Protein AF-A0A9W5Q3H0-F1 (afdb_monomer_lite)

Structure (mmCIF, N/CA/C/O backbone):
data_AF-A0A9W5Q3H0-F1
#
_entry.id   AF-A0A9W5Q3H0-F1
#
loop_
_atom_site.group_PDB
_atom_site.id
_atom_site.type_symbol
_atom_site.label_atom_id
_atom_site.label_alt_id
_atom_site.label_comp_id
_atom_site.label_asym_id
_atom_site.label_entity_id
_atom_site.label_seq_id
_atom_site.pdbx_PDB_ins_code
_atom_site.Cartn_x
_atom_site.Cartn_y
_atom_site.Cartn_z
_atom_site.occupancy
_atom_site.B_iso_or_equiv
_atom_site.auth_seq_id
_atom_site.auth_comp_id
_atom_site.auth_asym_id
_atom_site.auth_atom_id
_atom_site.pdbx_PDB_model_num
ATOM 1 N N . MET A 1 1 ? -51.473 62.731 11.478 1.00 36.88 1 MET A N 1
ATOM 2 C CA . MET A 1 1 ? -50.713 63.958 11.176 1.00 36.88 1 MET A CA 1
ATOM 3 C C . MET A 1 1 ? -50.317 64.583 12.514 1.00 36.88 1 MET A C 1
ATOM 5 O O . MET A 1 1 ? -50.737 65.687 12.828 1.00 36.88 1 MET A O 1
ATOM 9 N N . ASP A 1 2 ? -49.806 63.782 13.451 1.00 36.28 2 ASP A N 1
ATOM 10 C CA . ASP A 1 2 ? -48.420 63.255 13.498 1.00 36.28 2 ASP A CA 1
ATOM 11 C C . ASP A 1 2 ? -47.526 64.325 14.126 1.00 36.28 2 ASP A C 1
ATOM 13 O O . ASP A 1 2 ? -47.595 65.481 13.734 1.00 36.28 2 ASP A O 1
ATOM 17 N N . GLU A 1 3 ? -46.638 64.077 15.073 1.00 39.34 3 GLU A N 1
ATOM 18 C CA . GLU A 1 3 ? -46.260 62.938 15.909 1.00 39.34 3 GLU A CA 1
ATOM 19 C C . GLU A 1 3 ? -45.141 63.560 16.765 1.00 39.34 3 GLU A C 1
ATOM 21 O O . GLU A 1 3 ? -44.280 64.233 16.201 1.00 39.34 3 GLU A O 1
ATOM 26 N N . LEU A 1 4 ? -45.115 63.404 18.089 1.00 37.38 4 LEU A N 1
ATOM 27 C CA . LEU A 1 4 ? -43.882 63.645 18.850 1.00 37.38 4 LEU A CA 1
ATOM 28 C C . LEU A 1 4 ? -43.747 62.571 19.924 1.00 37.38 4 LEU A C 1
ATOM 30 O O . LEU A 1 4 ? -44.291 62.656 21.023 1.00 37.38 4 LEU A O 1
ATOM 34 N N . VAL A 1 5 ? -43.009 61.538 19.532 1.00 38.41 5 VAL A N 1
ATOM 35 C CA . VAL A 1 5 ? -42.446 60.489 20.373 1.00 38.41 5 VAL A CA 1
ATOM 36 C C . VAL A 1 5 ? -41.189 61.034 21.045 1.00 38.41 5 VAL A C 1
ATOM 38 O O . VAL A 1 5 ? -40.260 61.437 20.351 1.00 38.41 5 VAL A O 1
ATOM 41 N N . ALA A 1 6 ? -41.139 60.983 22.376 1.00 42.25 6 ALA A N 1
ATOM 42 C CA . ALA A 1 6 ? -39.925 60.686 23.140 1.00 42.25 6 ALA A CA 1
ATOM 43 C C . ALA A 1 6 ? -40.260 60.571 24.632 1.00 42.25 6 A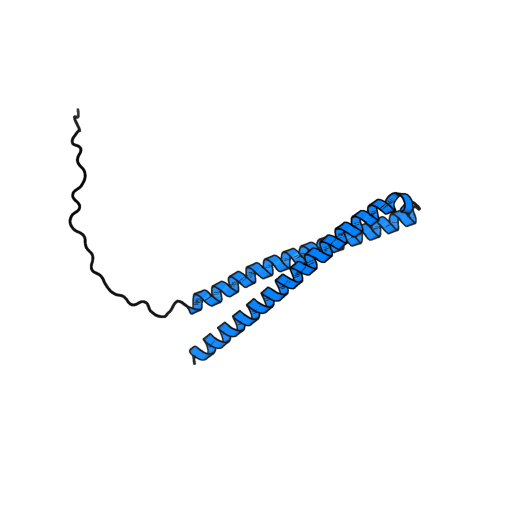LA A C 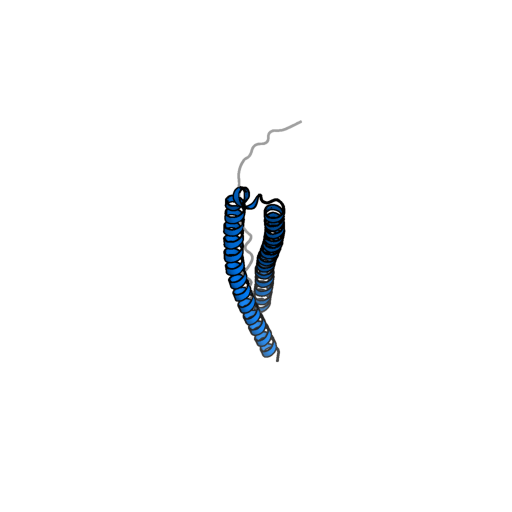1
ATOM 45 O O . ALA A 1 6 ? -40.358 61.592 25.303 1.00 42.25 6 ALA A O 1
ATOM 46 N N . ILE A 1 7 ? -40.356 59.350 25.170 1.00 40.12 7 ILE A N 1
ATOM 47 C CA . ILE A 1 7 ? -39.946 59.088 26.557 1.00 40.12 7 ILE A CA 1
ATOM 48 C C . ILE A 1 7 ? -39.201 57.754 26.587 1.00 40.12 7 ILE A C 1
ATOM 50 O O . ILE A 1 7 ? -39.671 56.722 26.114 1.00 40.12 7 ILE A O 1
ATOM 54 N N . ASN A 1 8 ? -37.987 57.857 27.098 1.00 40.44 8 ASN A N 1
ATOM 55 C CA . ASN A 1 8 ? -36.957 56.854 27.240 1.00 40.44 8 ASN A CA 1
ATOM 56 C C . ASN A 1 8 ? -36.973 56.421 28.711 1.00 40.44 8 ASN A C 1
ATOM 58 O O . ASN A 1 8 ? -36.766 57.290 29.545 1.00 40.44 8 ASN A O 1
ATOM 62 N N . GLU A 1 9 ? -37.213 55.145 29.030 1.00 38.16 9 GLU A N 1
ATOM 63 C CA . GLU A 1 9 ? -36.859 54.532 30.326 1.00 38.16 9 GLU A CA 1
ATOM 64 C C . GLU A 1 9 ? -37.057 52.996 30.270 1.00 38.16 9 GLU A C 1
ATOM 66 O O . GLU A 1 9 ? -38.159 52.486 30.081 1.00 38.16 9 GLU A O 1
ATOM 71 N N . LYS A 1 10 ? -35.958 52.241 30.402 1.00 41.66 10 LYS A N 1
ATOM 72 C CA . LYS A 1 10 ? -35.923 50.801 30.754 1.00 41.66 10 LYS A CA 1
ATOM 73 C C . LYS A 1 10 ? -35.794 50.680 32.292 1.00 41.66 10 LYS A C 1
ATOM 75 O O . LYS A 1 10 ? -35.365 51.646 32.911 1.00 41.66 10 LYS A O 1
ATOM 80 N N . PRO A 1 11 ? -35.794 49.469 32.879 1.00 44.69 11 PRO A N 1
ATOM 81 C CA . PRO A 1 11 ? -36.800 48.406 32.891 1.00 44.69 11 PRO A CA 1
ATOM 82 C C . PRO A 1 11 ? -37.238 48.112 34.350 1.00 44.69 11 PRO A C 1
ATOM 84 O O . PRO A 1 11 ? -36.445 48.282 35.273 1.00 44.69 11 PRO A O 1
ATOM 87 N N . ASN A 1 12 ? -38.450 47.601 34.591 1.00 33.84 12 ASN A N 1
ATOM 88 C CA . ASN A 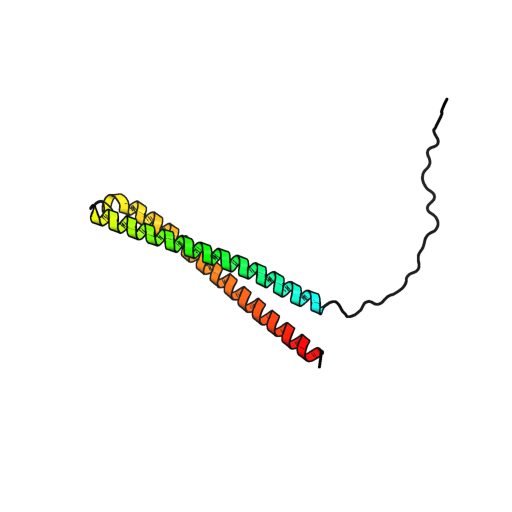1 12 ? -38.802 47.075 35.917 1.00 33.84 12 ASN A CA 1
ATOM 89 C C . ASN A 1 12 ? -38.835 45.544 35.875 1.00 33.84 12 ASN A C 1
ATOM 91 O O . ASN A 1 12 ? -39.721 44.936 35.278 1.00 33.84 12 ASN A O 1
ATOM 95 N N . LEU A 1 13 ? -37.786 44.953 36.449 1.00 48.09 13 LEU A N 1
ATOM 96 C CA . LEU A 1 13 ? -37.568 43.523 36.630 1.00 48.09 13 LEU A CA 1
ATOM 97 C C . LEU A 1 13 ? -38.168 43.143 37.990 1.00 48.09 13 LEU A C 1
ATOM 99 O O . LEU A 1 13 ? -37.518 43.286 39.023 1.00 48.09 13 LEU A O 1
ATOM 103 N N . ALA A 1 14 ? -39.414 42.688 38.006 1.00 39.50 14 ALA A N 1
ATOM 104 C CA . ALA A 1 14 ? -39.997 42.041 39.171 1.00 39.50 14 ALA A CA 1
ATOM 105 C C . ALA A 1 14 ? -41.021 41.010 38.703 1.00 39.50 14 ALA A C 1
ATOM 107 O O . ALA A 1 14 ? -41.818 41.283 37.813 1.00 39.50 14 ALA A O 1
ATOM 108 N N . ASP A 1 15 ? -40.952 39.843 39.332 1.00 43.62 15 ASP A N 1
ATOM 109 C CA . ASP A 1 15 ? -41.758 38.648 39.110 1.00 43.62 15 ASP A CA 1
ATOM 110 C C . ASP A 1 15 ? -41.520 37.891 37.806 1.00 43.62 15 ASP A C 1
ATOM 112 O O . ASP A 1 15 ? -42.077 38.186 36.758 1.00 43.62 15 ASP A O 1
ATOM 116 N N . LEU A 1 16 ? -40.719 36.829 37.930 1.00 36.50 16 LEU A N 1
ATOM 117 C CA . LEU A 1 16 ? -41.129 35.459 37.607 1.00 36.50 16 LEU A CA 1
ATOM 118 C C . LEU A 1 16 ? -40.047 34.510 38.144 1.00 36.50 16 LEU A C 1
ATOM 120 O O . LEU A 1 16 ? -39.053 34.220 37.484 1.00 36.50 16 LEU A O 1
ATOM 124 N N . THR A 1 17 ? -40.229 34.023 39.372 1.00 46.84 17 THR A N 1
ATOM 125 C CA . THR A 1 17 ? -39.547 32.801 39.818 1.00 46.84 17 THR A CA 1
ATOM 126 C C . THR A 1 17 ? -40.387 31.594 39.406 1.00 46.84 17 THR A C 1
ATOM 128 O O . THR A 1 17 ? -41.574 31.542 39.726 1.00 46.84 17 THR A O 1
ATOM 131 N N . PRO A 1 18 ? -39.788 30.569 38.781 1.00 37.22 18 PRO A N 1
ATOM 132 C CA . PRO A 1 18 ? -40.337 29.226 38.839 1.00 37.22 18 PRO A CA 1
ATOM 133 C C . PRO A 1 18 ? -39.411 28.331 39.664 1.00 37.22 18 PRO A C 1
ATOM 135 O O . PRO A 1 18 ? -38.314 27.959 39.260 1.00 37.22 18 PRO A O 1
ATOM 138 N N . LYS A 1 19 ? -39.894 28.036 40.872 1.00 35.97 19 LYS A N 1
ATOM 139 C CA . LYS A 1 19 ? -39.882 26.733 41.553 1.00 35.97 19 LYS A CA 1
ATOM 140 C C . LYS A 1 19 ? -38.839 25.711 41.058 1.00 35.97 19 LYS A C 1
ATOM 142 O O . LYS A 1 19 ? -38.989 25.098 40.004 1.00 35.97 19 LYS A O 1
ATOM 147 N N . LYS A 1 20 ? -37.855 25.438 41.923 1.00 43.50 20 LYS A N 1
ATOM 148 C CA . LYS A 1 20 ? -37.062 24.202 41.922 1.00 43.50 20 LYS A CA 1
ATOM 149 C C . LYS A 1 20 ? -38.003 22.995 41.962 1.00 43.50 20 LYS A C 1
ATOM 151 O O . LYS A 1 20 ? -38.551 22.697 43.020 1.00 43.50 20 LYS A O 1
ATOM 156 N N . ASN A 1 21 ? -38.119 22.281 40.850 1.00 35.62 21 ASN A N 1
ATOM 157 C CA . ASN A 1 21 ? -38.520 20.883 40.870 1.00 35.62 21 ASN A CA 1
ATOM 158 C C . ASN A 1 21 ? -37.268 20.050 40.617 1.00 35.62 21 ASN A C 1
ATOM 160 O O . ASN A 1 21 ? -36.741 19.985 39.512 1.00 35.62 21 ASN A O 1
ATOM 164 N N . SER A 1 22 ? -36.786 19.477 41.715 1.00 48.06 22 SER A N 1
ATOM 165 C CA . SER A 1 22 ? -35.880 18.340 41.745 1.00 48.06 22 SER A CA 1
ATOM 166 C C . SER A 1 22 ? -36.515 17.199 40.955 1.00 48.06 22 SER A C 1
ATOM 168 O O . SER A 1 22 ? -37.480 16.598 41.421 1.00 48.06 22 SER A O 1
ATOM 170 N N . LEU A 1 23 ? -35.993 16.921 39.767 1.00 41.38 23 LEU A N 1
ATOM 171 C CA . LEU A 1 23 ? -36.185 15.648 39.087 1.00 41.38 23 LEU A CA 1
ATOM 172 C C . LEU A 1 23 ? -34.797 15.040 38.942 1.00 41.38 23 LEU A C 1
ATOM 174 O O . LEU A 1 23 ? -33.992 15.447 38.108 1.00 41.38 23 LEU A O 1
ATOM 178 N N . ASP A 1 24 ? -34.531 14.143 39.883 1.00 43.16 24 ASP A N 1
ATOM 179 C CA . ASP A 1 24 ? -33.418 13.213 39.906 1.00 43.16 24 ASP A CA 1
ATOM 180 C C . ASP A 1 24 ? -33.499 12.363 38.630 1.00 43.16 24 ASP A C 1
ATOM 182 O O . ASP A 1 24 ? -34.296 11.434 38.535 1.00 43.16 24 ASP A O 1
ATOM 186 N N . PHE A 1 25 ? -32.746 12.752 37.601 1.00 41.50 25 PHE A N 1
ATOM 187 C CA . PHE A 1 25 ? -32.472 11.903 36.448 1.00 41.50 25 PHE A CA 1
ATOM 188 C C . PHE A 1 25 ? -31.166 11.173 36.734 1.00 41.50 25 PHE A C 1
ATOM 190 O O . PHE A 1 25 ? -30.095 11.579 36.282 1.00 41.50 25 PHE A O 1
ATOM 197 N N . LYS A 1 26 ? -31.261 10.106 37.524 1.00 47.50 26 LYS A N 1
ATOM 198 C CA . LYS A 1 26 ? -30.246 9.059 37.541 1.00 47.50 26 LYS A CA 1
ATOM 199 C C . LYS A 1 26 ? -30.744 7.850 36.757 1.00 47.50 26 LYS A C 1
ATOM 201 O O . LYS A 1 26 ? -31.865 7.395 36.958 1.00 47.50 26 LYS A O 1
ATOM 206 N N . ASP A 1 27 ? -29.841 7.375 35.901 1.00 43.84 27 ASP A N 1
ATOM 207 C CA . ASP A 1 27 ? -29.729 6.016 35.358 1.00 43.84 27 ASP A CA 1
ATOM 208 C C . ASP A 1 27 ? -30.586 5.575 34.172 1.00 43.84 27 ASP A C 1
ATOM 210 O O . ASP A 1 27 ? -31.260 4.556 34.261 1.00 43.84 27 ASP A O 1
ATOM 214 N N . VAL A 1 28 ? -30.440 6.225 33.002 1.00 42.22 28 VAL A N 1
ATOM 215 C CA . VAL A 1 28 ? -30.640 5.492 31.720 1.00 42.22 28 VAL A CA 1
ATOM 216 C C . VAL A 1 28 ? -29.662 5.855 30.575 1.00 42.22 28 VAL A C 1
ATOM 218 O O . VAL A 1 28 ? -29.674 5.181 29.557 1.00 42.22 28 VAL A O 1
ATOM 221 N N . SER A 1 29 ? -28.770 6.856 30.665 1.00 45.09 29 SER A N 1
ATOM 222 C CA . SER A 1 29 ? -28.052 7.333 29.453 1.00 45.09 29 SER A CA 1
ATOM 223 C C . SER A 1 29 ? -26.558 6.987 29.330 1.00 45.09 29 SER A C 1
ATOM 225 O O . SER A 1 29 ? -25.911 7.517 28.429 1.00 45.09 29 SER A O 1
ATOM 227 N N . TYR A 1 30 ? -25.976 6.176 30.219 1.00 46.41 30 TYR A N 1
ATOM 228 C CA . TYR A 1 30 ? -24.518 5.945 30.224 1.00 46.41 30 TYR A CA 1
ATOM 229 C C . TYR A 1 30 ? -24.054 4.805 29.293 1.00 46.41 30 TYR A C 1
ATOM 231 O O . TYR A 1 30 ? -22.939 4.851 28.780 1.00 46.41 30 TYR A O 1
ATOM 239 N N . GLU A 1 31 ? -24.918 3.832 29.003 1.00 51.31 31 GLU A N 1
ATOM 240 C CA . GLU A 1 31 ? -24.616 2.696 28.110 1.00 51.31 31 GLU A CA 1
ATOM 241 C C . GLU A 1 31 ? -24.642 3.101 26.622 1.00 51.31 31 GLU A C 1
ATOM 243 O O . GLU A 1 31 ? -23.761 2.741 25.839 1.00 51.31 31 GLU A O 1
ATOM 248 N N . GLU A 1 32 ? -25.612 3.933 26.228 1.00 52.94 32 GLU A N 1
ATOM 249 C CA . GLU A 1 32 ? -25.779 4.380 24.836 1.00 52.94 32 GLU A CA 1
ATOM 250 C C . GLU A 1 32 ? -24.611 5.269 24.366 1.00 52.94 32 GLU A C 1
ATOM 252 O O . GLU A 1 32 ? -24.258 5.275 23.184 1.00 52.94 32 GLU A O 1
ATOM 257 N N . SER A 1 33 ? -23.964 5.993 25.292 1.00 61.44 33 SER A N 1
ATOM 258 C CA . SER A 1 33 ? -22.799 6.826 24.983 1.00 61.44 33 SER A CA 1
ATOM 259 C C . SER A 1 33 ? -21.543 6.013 24.684 1.00 61.44 33 SER A C 1
ATOM 261 O O . SER A 1 33 ? -20.807 6.377 23.772 1.00 61.44 33 SER A O 1
ATOM 263 N N . ASN A 1 34 ? -21.304 4.905 25.391 1.00 76.44 34 ASN A N 1
ATOM 264 C CA . ASN A 1 34 ? -20.068 4.134 25.224 1.00 76.44 34 ASN A CA 1
ATOM 265 C C . ASN A 1 34 ? -20.067 3.364 23.903 1.00 76.44 34 ASN A C 1
ATOM 267 O O . ASN A 1 34 ? -19.103 3.441 23.143 1.00 76.44 34 ASN A O 1
ATOM 271 N N . LEU A 1 35 ? -21.178 2.696 23.576 1.00 81.50 35 LEU A N 1
ATOM 272 C CA . LEU A 1 35 ? -21.308 1.951 22.323 1.00 81.50 35 LEU A CA 1
ATOM 273 C C . LEU A 1 35 ? -21.209 2.869 21.096 1.00 81.50 35 LEU A C 1
ATOM 275 O O . LEU A 1 35 ? -20.553 2.538 20.102 1.00 81.50 35 LEU A O 1
ATOM 279 N N . LYS A 1 36 ? -21.836 4.047 21.174 1.00 85.44 36 LYS A N 1
ATOM 280 C CA . LYS A 1 36 ? -21.765 5.059 20.119 1.00 85.44 36 LYS A CA 1
ATOM 281 C C . LYS A 1 36 ? -20.340 5.577 19.928 1.00 85.44 36 LYS A C 1
ATOM 283 O O . LYS A 1 36 ? -19.916 5.713 18.782 1.00 85.44 36 LYS A O 1
ATOM 288 N N . ASN A 1 37 ? -19.609 5.820 21.017 1.00 87.31 37 ASN A N 1
ATOM 289 C CA . ASN A 1 37 ? -18.217 6.264 20.957 1.00 87.31 37 ASN A CA 1
ATOM 290 C C . ASN A 1 37 ? -17.333 5.208 20.284 1.00 87.31 37 ASN A C 1
ATOM 292 O O . ASN A 1 37 ? -16.694 5.526 19.284 1.00 87.31 37 ASN A O 1
ATOM 296 N N . PHE A 1 38 ? -17.402 3.943 20.721 1.00 88.44 38 PHE A N 1
ATOM 297 C CA . PHE A 1 38 ? -16.654 2.850 20.088 1.00 88.44 38 PHE A CA 1
ATOM 298 C C . PHE A 1 38 ? -16.973 2.704 18.600 1.00 88.44 38 PHE A C 1
ATOM 300 O O . PHE A 1 38 ? -16.070 2.516 17.793 1.00 88.44 38 PHE A O 1
ATOM 307 N N . THR A 1 39 ? -18.246 2.824 18.217 1.00 86.94 39 THR A N 1
ATOM 308 C CA . THR A 1 39 ? -18.644 2.725 16.805 1.00 86.94 39 THR A CA 1
ATOM 309 C C . THR A 1 39 ? -18.068 3.880 15.983 1.00 86.94 39 THR A C 1
ATOM 311 O O . THR A 1 39 ? -17.593 3.660 14.873 1.00 86.94 39 THR A O 1
ATOM 314 N N . SER A 1 40 ? -18.077 5.106 16.522 1.00 89.50 40 SER A N 1
ATOM 315 C CA . SER A 1 40 ? -17.490 6.266 15.840 1.00 89.50 40 SER A CA 1
ATOM 316 C C . SER A 1 40 ? -15.963 6.214 15.758 1.00 89.50 40 SER A C 1
ATOM 318 O O . SER A 1 40 ? -15.398 6.596 14.737 1.00 89.50 40 SER A O 1
ATOM 320 N N . GLU A 1 41 ? -15.296 5.716 16.802 1.00 91.06 41 GLU A N 1
ATOM 321 C CA . GLU A 1 41 ? -13.844 5.523 16.818 1.00 91.06 41 GLU A CA 1
ATOM 322 C C . GLU A 1 41 ? -13.433 4.425 15.832 1.00 91.06 41 GLU A C 1
ATOM 324 O O . GLU A 1 41 ? -12.507 4.620 15.049 1.00 91.06 41 GLU A O 1
ATOM 329 N N . LEU A 1 42 ? -14.176 3.313 15.795 1.00 91.38 42 LEU A N 1
ATOM 330 C CA . LEU A 1 42 ? -13.952 2.222 14.849 1.00 91.38 42 LEU A CA 1
ATOM 331 C C . LEU A 1 42 ? -14.091 2.684 13.394 1.00 91.38 42 LEU A C 1
ATOM 333 O O . LEU A 1 42 ? -13.249 2.340 12.570 1.00 91.38 42 LEU A O 1
ATOM 337 N N . ASP A 1 43 ? -15.133 3.458 13.075 1.00 92.12 43 ASP A N 1
ATOM 338 C CA . ASP A 1 43 ? -15.341 4.005 11.727 1.00 92.12 43 ASP A CA 1
ATOM 339 C C . ASP A 1 43 ? -14.191 4.941 11.318 1.00 92.12 43 ASP A C 1
ATOM 341 O O . ASP A 1 43 ? -13.664 4.845 10.208 1.00 92.12 43 ASP A O 1
ATOM 345 N N . GLY A 1 44 ? -13.735 5.790 12.246 1.00 91.44 44 GLY A N 1
ATOM 346 C CA . GLY A 1 44 ? -12.595 6.679 12.033 1.00 91.44 44 GLY A CA 1
ATOM 347 C C . GLY A 1 44 ? -11.290 5.929 11.753 1.00 91.44 44 GLY A C 1
ATOM 348 O O . GLY A 1 44 ? -10.625 6.203 10.750 1.00 91.44 44 GLY A O 1
ATOM 349 N N . GLU A 1 45 ? -10.931 4.962 12.601 1.00 91.81 45 GLU A N 1
ATOM 350 C CA . GLU A 1 45 ? -9.697 4.185 12.432 1.00 91.81 45 GLU A CA 1
ATOM 351 C C . GLU A 1 45 ? -9.759 3.279 11.193 1.00 91.81 45 GLU A C 1
ATOM 353 O O . GLU A 1 45 ? -8.771 3.172 10.467 1.00 91.81 45 GLU A O 1
ATOM 358 N N . LEU A 1 46 ? -10.920 2.694 10.870 1.00 92.56 46 LEU A N 1
ATOM 359 C CA . LEU A 1 46 ? -11.098 1.912 9.641 1.00 92.56 46 LEU A CA 1
ATOM 360 C C . LEU A 1 46 ? -10.971 2.787 8.385 1.00 92.56 46 LEU A C 1
ATOM 362 O O . LEU A 1 46 ? -10.404 2.351 7.381 1.00 92.56 46 LEU A O 1
ATOM 366 N N . GLY A 1 47 ? -11.455 4.030 8.443 1.00 92.12 47 GLY A N 1
ATOM 367 C CA . GLY A 1 47 ? -11.248 5.024 7.394 1.00 92.12 47 GLY A CA 1
ATOM 368 C C . GLY A 1 47 ? -9.765 5.333 7.177 1.00 92.12 47 GLY A C 1
ATOM 369 O O . GLY A 1 47 ? -9.300 5.329 6.036 1.00 92.12 47 GLY A O 1
ATOM 370 N N . SER A 1 48 ? -9.010 5.538 8.262 1.00 92.06 48 SER A N 1
ATOM 371 C CA . SER A 1 48 ? -7.557 5.760 8.204 1.00 92.06 48 SER A CA 1
ATOM 372 C C . SER A 1 48 ? -6.824 4.544 7.625 1.00 92.06 48 SER A C 1
ATOM 374 O O . SER A 1 48 ? -6.065 4.680 6.662 1.00 92.06 48 SER A O 1
ATOM 376 N N . LEU A 1 49 ? -7.171 3.341 8.099 1.00 93.56 49 LEU A N 1
ATOM 377 C CA . LEU A 1 49 ? -6.657 2.068 7.588 1.00 93.56 49 LEU A CA 1
ATOM 378 C C . LEU A 1 49 ? -6.897 1.933 6.077 1.00 93.56 49 LEU A C 1
ATOM 380 O O . LEU A 1 49 ? -5.998 1.553 5.324 1.00 93.56 49 LEU A O 1
ATOM 384 N N . GLY A 1 50 ? -8.097 2.291 5.613 1.00 93.44 50 GLY A N 1
ATOM 385 C CA . GLY A 1 50 ? -8.449 2.295 4.195 1.00 93.44 50 GLY A CA 1
ATOM 386 C C . GLY A 1 50 ? -7.567 3.229 3.360 1.00 93.44 50 GLY A C 1
ATOM 387 O O . GLY A 1 50 ? -7.139 2.851 2.267 1.00 93.44 50 GLY A O 1
ATOM 388 N N . VAL A 1 51 ? -7.236 4.417 3.876 1.00 95.81 51 VAL A N 1
ATOM 389 C CA . VAL A 1 51 ? -6.327 5.371 3.213 1.00 95.81 51 VAL A CA 1
ATOM 390 C C . VAL A 1 51 ? -4.901 4.822 3.138 1.00 95.81 51 VAL A C 1
ATOM 392 O O . VAL A 1 51 ? -4.257 4.923 2.088 1.00 95.81 51 VAL A O 1
ATOM 395 N N . SER A 1 52 ? -4.411 4.210 4.217 1.00 96.00 52 SER A N 1
ATOM 396 C CA . SER A 1 52 ? -3.096 3.564 4.251 1.00 96.00 52 SER A CA 1
ATOM 397 C C . SER A 1 52 ? -3.002 2.424 3.231 1.00 96.00 52 SER A C 1
ATOM 399 O O . SER A 1 52 ? -2.039 2.362 2.463 1.00 96.00 52 SER A O 1
ATOM 401 N N . VAL A 1 53 ? -4.027 1.569 3.146 1.00 96.69 53 VAL A N 1
ATOM 402 C CA . VAL A 1 53 ? -4.101 0.492 2.142 1.00 96.69 53 VAL A CA 1
ATOM 403 C C . VAL A 1 53 ? -4.121 1.057 0.722 1.00 96.69 53 VAL A C 1
ATOM 405 O O . VAL A 1 53 ? -3.314 0.629 -0.100 1.00 96.69 53 VAL A O 1
ATOM 408 N N . ALA A 1 54 ? -4.972 2.048 0.438 1.00 97.31 54 ALA A N 1
ATOM 409 C CA . ALA A 1 54 ? -5.038 2.676 -0.883 1.00 97.31 54 ALA A CA 1
ATOM 410 C C . ALA A 1 54 ? -3.683 3.272 -1.302 1.00 97.31 54 ALA A C 1
ATOM 412 O O . ALA A 1 54 ? -3.224 3.067 -2.423 1.00 97.31 54 ALA A O 1
ATOM 413 N N . THR A 1 55 ? -2.992 3.927 -0.366 1.00 97.00 55 THR A N 1
ATOM 414 C CA . THR A 1 55 ? -1.653 4.480 -0.604 1.00 97.00 55 THR A CA 1
ATOM 415 C C . THR A 1 55 ? -0.636 3.382 -0.934 1.00 97.00 55 THR A C 1
ATOM 417 O O . THR A 1 55 ? 0.200 3.565 -1.819 1.00 97.00 55 THR A O 1
ATOM 420 N N . LEU A 1 56 ? -0.684 2.230 -0.255 1.00 97.56 56 LEU A N 1
ATOM 421 C CA . LEU A 1 56 ? 0.198 1.098 -0.568 1.00 97.56 56 LEU A CA 1
ATOM 422 C C . LEU A 1 56 ? -0.100 0.499 -1.945 1.00 97.56 56 LEU A C 1
ATOM 424 O O . LEU A 1 56 ? 0.843 0.185 -2.672 1.00 97.56 56 LEU A O 1
ATOM 428 N N . THR A 1 57 ? -1.373 0.402 -2.330 1.00 97.94 57 THR A N 1
ATOM 429 C CA . THR A 1 57 ? -1.774 -0.021 -3.679 1.00 97.94 57 THR A CA 1
ATOM 430 C C . THR A 1 57 ? -1.244 0.939 -4.749 1.00 97.94 57 THR A C 1
ATOM 432 O O . THR A 1 57 ? -0.695 0.498 -5.757 1.00 97.94 57 THR A O 1
ATOM 435 N N . ASP A 1 58 ? -1.310 2.252 -4.521 1.00 97.81 58 ASP A N 1
ATOM 436 C CA . ASP A 1 58 ? -0.737 3.234 -5.449 1.00 97.81 58 ASP A CA 1
ATOM 437 C C . ASP A 1 58 ? 0.789 3.081 -5.576 1.00 97.81 58 ASP A C 1
ATOM 439 O O . ASP A 1 58 ? 1.351 3.163 -6.673 1.00 97.81 58 ASP A O 1
ATOM 443 N N . VAL A 1 59 ? 1.487 2.823 -4.463 1.00 97.62 59 VAL A N 1
ATOM 444 C CA . VAL A 1 59 ? 2.936 2.563 -4.468 1.00 97.62 59 VAL A CA 1
ATOM 445 C C . VAL A 1 59 ? 3.282 1.293 -5.244 1.00 97.62 59 VAL A C 1
ATOM 447 O O . VAL A 1 59 ? 4.282 1.287 -5.965 1.00 97.62 59 VAL A O 1
ATOM 450 N N . GLU A 1 60 ? 2.472 0.241 -5.132 1.00 97.94 60 GLU A N 1
ATOM 451 C CA . GLU A 1 60 ? 2.636 -0.996 -5.901 1.00 97.94 60 GLU A CA 1
ATOM 452 C C . GLU A 1 60 ? 2.566 -0.725 -7.409 1.00 97.94 60 GLU A C 1
ATOM 454 O O . GLU A 1 60 ? 3.469 -1.121 -8.148 1.00 97.94 60 GLU A O 1
ATOM 459 N N . VAL A 1 61 ? 1.567 0.039 -7.862 1.00 98.19 61 VAL A N 1
ATOM 460 C CA . VAL A 1 61 ? 1.433 0.437 -9.273 1.00 98.19 61 VAL A CA 1
ATOM 461 C C . VAL A 1 61 ? 2.646 1.249 -9.741 1.00 98.19 61 VAL A C 1
ATOM 463 O O . VAL A 1 61 ? 3.184 1.017 -10.825 1.00 98.19 61 VAL A O 1
ATOM 466 N N . LEU A 1 62 ? 3.129 2.188 -8.922 1.00 98.00 62 LEU A N 1
ATOM 467 C CA . LEU A 1 62 ? 4.323 2.977 -9.241 1.00 98.00 62 LEU A CA 1
ATOM 468 C C . LEU A 1 62 ? 5.595 2.123 -9.331 1.00 98.00 62 LEU A C 1
ATOM 470 O O . LEU A 1 62 ? 6.463 2.401 -10.163 1.00 98.00 62 LEU A O 1
ATOM 474 N N . LEU A 1 63 ? 5.720 1.099 -8.485 1.00 98.25 63 LEU A N 1
ATOM 475 C CA . LEU A 1 63 ? 6.821 0.141 -8.542 1.00 98.25 63 LEU A CA 1
ATOM 476 C C . LEU A 1 63 ? 6.736 -0.734 -9.794 1.00 98.25 63 LEU A C 1
ATOM 478 O O . LEU A 1 63 ? 7.762 -0.919 -10.443 1.00 98.25 63 LEU A O 1
ATOM 482 N N . ALA A 1 64 ? 5.544 -1.202 -10.170 1.00 98.19 64 ALA A N 1
ATOM 483 C CA . ALA A 1 64 ? 5.335 -1.980 -11.390 1.00 98.19 64 ALA A CA 1
ATOM 484 C C . ALA A 1 64 ? 5.769 -1.196 -12.640 1.00 98.19 64 ALA A C 1
ATOM 486 O O . ALA A 1 64 ? 6.618 -1.664 -13.396 1.00 98.19 64 ALA A O 1
ATOM 487 N N . HIS A 1 65 ? 5.303 0.048 -12.792 1.00 98.19 65 HIS A N 1
ATOM 488 C CA . HIS A 1 65 ? 5.737 0.913 -13.896 1.00 98.19 65 HIS A CA 1
ATOM 489 C C . HIS A 1 65 ? 7.247 1.173 -13.886 1.00 98.19 65 HIS A C 1
ATOM 491 O O . HIS A 1 65 ? 7.881 1.270 -14.931 1.00 98.19 65 HIS A O 1
ATOM 497 N N . LEU A 1 66 ? 7.852 1.299 -12.703 1.00 97.94 66 LEU A N 1
ATOM 498 C CA . LEU A 1 66 ? 9.291 1.495 -12.596 1.00 97.94 66 LEU A CA 1
ATOM 499 C C . LEU A 1 66 ? 10.082 0.251 -13.035 1.00 97.94 66 LEU A C 1
ATOM 501 O O . LEU A 1 66 ? 11.164 0.398 -13.602 1.00 97.94 66 LEU A O 1
ATOM 505 N N . VAL A 1 67 ? 9.567 -0.953 -12.786 1.00 98.06 67 VAL A N 1
ATOM 506 C CA . VAL A 1 67 ? 10.155 -2.196 -13.304 1.00 98.06 67 VAL A CA 1
ATOM 507 C C . VAL A 1 67 ? 10.071 -2.222 -14.831 1.00 98.06 67 VAL A C 1
ATOM 509 O O . VAL A 1 67 ? 11.093 -2.416 -15.480 1.00 98.06 67 VAL A O 1
ATOM 512 N N . GLU A 1 68 ? 8.910 -1.908 -15.409 1.00 98.25 68 GLU A N 1
ATOM 513 C CA . GLU A 1 68 ? 8.738 -1.830 -16.870 1.00 98.25 68 GLU A CA 1
ATOM 514 C C . GLU A 1 68 ? 9.660 -0.782 -17.522 1.00 98.25 68 GLU A C 1
ATOM 516 O O . GLU A 1 68 ? 10.270 -1.038 -18.567 1.00 98.25 68 GLU A O 1
ATOM 521 N N . ASP A 1 69 ? 9.808 0.390 -16.892 1.00 97.31 69 ASP A N 1
ATOM 522 C CA . ASP A 1 69 ? 10.743 1.441 -17.312 1.00 97.31 69 ASP A CA 1
ATOM 523 C C . ASP A 1 69 ? 12.195 0.921 -17.317 1.00 97.31 69 ASP A C 1
ATOM 525 O O . ASP A 1 69 ? 12.962 1.203 -18.245 1.00 97.31 69 ASP A O 1
ATOM 529 N N . MET A 1 70 ? 12.586 0.182 -16.271 1.00 97.44 70 MET A N 1
ATOM 530 C CA . MET A 1 70 ? 13.924 -0.398 -16.138 1.00 97.44 70 MET A CA 1
ATOM 531 C C . MET A 1 70 ? 14.182 -1.464 -17.205 1.00 97.44 70 MET A C 1
ATOM 533 O O . MET A 1 70 ? 15.209 -1.396 -17.883 1.00 97.44 70 MET A O 1
ATOM 537 N N . ASP A 1 71 ? 13.244 -2.386 -17.410 1.00 98.06 71 ASP A N 1
ATOM 538 C CA . ASP A 1 71 ? 13.345 -3.437 -18.427 1.00 98.06 71 ASP A CA 1
ATOM 539 C C . ASP A 1 71 ? 13.430 -2.841 -19.836 1.00 98.06 71 ASP A C 1
ATOM 541 O O . ASP A 1 71 ? 14.243 -3.262 -20.662 1.00 98.06 71 ASP A O 1
ATOM 545 N N . THR A 1 72 ? 12.649 -1.791 -20.097 1.00 97.81 72 THR A N 1
ATOM 546 C CA . THR A 1 72 ? 12.694 -1.057 -21.366 1.00 97.81 72 THR A CA 1
ATOM 547 C C . THR A 1 72 ? 14.052 -0.396 -21.591 1.00 97.81 72 THR A C 1
ATOM 549 O O . THR A 1 72 ? 14.558 -0.407 -22.715 1.00 97.81 72 THR A O 1
ATOM 552 N N . ALA A 1 73 ? 14.649 0.195 -20.552 1.00 97.56 73 ALA A N 1
ATOM 553 C CA . ALA A 1 73 ? 15.969 0.810 -20.657 1.00 97.56 73 ALA A CA 1
ATOM 554 C C . ALA A 1 73 ? 17.052 -0.235 -20.946 1.00 97.56 73 ALA A C 1
ATOM 556 O O . ALA A 1 73 ? 17.867 -0.015 -21.838 1.00 97.56 73 ALA A O 1
ATOM 557 N N . VAL A 1 74 ? 17.004 -1.389 -20.273 1.00 97.19 74 VAL A N 1
ATOM 558 C CA . VAL A 1 74 ? 17.922 -2.513 -20.522 1.00 97.19 74 VAL A CA 1
ATOM 559 C C . VAL A 1 74 ? 17.768 -3.046 -21.946 1.00 97.19 74 VAL A C 1
ATOM 561 O O . VAL A 1 74 ? 18.758 -3.244 -22.644 1.00 97.19 74 VAL A O 1
ATOM 564 N N . TYR A 1 75 ? 16.533 -3.230 -22.421 1.00 97.50 75 TYR A N 1
ATOM 565 C CA . TYR A 1 75 ? 16.270 -3.679 -23.791 1.00 97.50 75 TYR A CA 1
ATOM 566 C C . TYR A 1 75 ? 16.859 -2.729 -24.848 1.00 97.50 75 TYR A C 1
ATOM 568 O O . TYR A 1 75 ? 17.317 -3.173 -25.901 1.00 97.50 75 TYR A O 1
ATOM 576 N N . LYS A 1 76 ? 16.860 -1.422 -24.569 1.00 97.25 76 LYS A N 1
ATOM 577 C CA . LYS A 1 76 ? 17.417 -0.391 -25.456 1.00 97.25 76 LYS A CA 1
ATOM 578 C C . LYS A 1 76 ? 18.928 -0.182 -25.293 1.00 97.25 76 LYS A C 1
ATOM 580 O O . LYS A 1 76 ? 19.525 0.445 -26.163 1.00 97.25 76 LYS A O 1
ATOM 585 N N . GLY A 1 77 ? 19.539 -0.705 -24.228 1.00 96.44 77 GLY A N 1
ATOM 586 C CA . GLY A 1 77 ? 20.936 -0.434 -23.870 1.00 96.44 77 GLY A CA 1
ATOM 587 C C . GLY A 1 77 ? 21.162 0.958 -23.260 1.00 96.44 77 GLY A C 1
ATOM 588 O O . GLY A 1 77 ? 22.271 1.489 -23.322 1.00 96.44 77 GLY A O 1
ATOM 589 N N . ASP A 1 78 ? 20.110 1.573 -22.712 1.00 96.25 78 ASP A N 1
ATOM 590 C CA . ASP A 1 78 ? 20.112 2.937 -22.171 1.00 96.25 78 ASP A CA 1
ATOM 591 C C . ASP A 1 78 ? 20.220 2.977 -20.630 1.00 96.25 78 ASP A C 1
ATOM 593 O O . ASP A 1 78 ? 20.147 4.046 -20.011 1.00 96.25 78 ASP A O 1
ATOM 597 N N . GLU A 1 79 ? 20.392 1.831 -19.967 1.00 91.44 79 GLU A N 1
ATOM 598 C CA . GLU A 1 79 ? 20.292 1.696 -18.511 1.00 91.44 79 GLU A CA 1
ATOM 599 C C . GLU A 1 79 ? 21.261 2.606 -17.741 1.00 91.44 79 GLU A C 1
ATOM 601 O O . GLU A 1 79 ? 20.892 3.170 -16.707 1.00 91.44 79 GLU A O 1
ATOM 606 N N . ILE A 1 80 ? 22.469 2.833 -18.270 1.00 93.56 80 ILE A N 1
ATOM 607 C CA . ILE A 1 80 ? 23.469 3.730 -17.669 1.00 93.56 80 ILE A CA 1
ATOM 608 C C . ILE A 1 80 ? 22.959 5.174 -17.602 1.00 93.56 80 ILE A C 1
ATOM 610 O O . ILE A 1 80 ? 23.200 5.869 -16.609 1.00 93.56 80 ILE A O 1
ATOM 614 N N . TYR A 1 81 ? 22.226 5.629 -18.620 1.00 94.50 81 TYR A N 1
ATOM 615 C CA . TYR A 1 81 ? 21.703 6.994 -18.676 1.00 94.50 81 TYR A CA 1
ATOM 616 C C . TYR A 1 81 ? 20.522 7.191 -17.717 1.00 94.50 81 TYR A C 1
ATOM 618 O O . TYR A 1 81 ? 20.352 8.273 -17.148 1.00 94.50 81 TYR A O 1
ATOM 626 N N . CYS A 1 82 ? 19.737 6.138 -17.479 1.00 94.38 82 CYS A N 1
ATOM 627 C CA . CYS A 1 82 ? 18.543 6.188 -16.636 1.00 94.38 82 CYS A CA 1
ATOM 628 C C . CYS A 1 82 ? 18.793 5.795 -15.168 1.00 94.38 82 CYS A C 1
ATOM 630 O O . CYS A 1 82 ? 17.989 6.148 -14.299 1.00 94.38 82 CYS A O 1
ATOM 632 N N . PHE A 1 83 ? 19.920 5.141 -14.861 1.00 94.06 83 PHE A N 1
ATOM 633 C CA . PHE A 1 83 ? 20.230 4.554 -13.550 1.00 94.06 83 PHE A CA 1
ATOM 634 C C . PHE A 1 83 ? 19.973 5.498 -12.368 1.00 94.06 83 PHE A C 1
ATOM 636 O O . PHE A 1 83 ? 19.299 5.150 -11.396 1.00 94.06 83 PHE A O 1
ATOM 643 N N . ARG A 1 84 ? 20.464 6.741 -12.454 1.00 96.62 84 ARG A N 1
ATOM 644 C CA . ARG A 1 84 ? 20.293 7.733 -11.380 1.00 96.62 84 ARG A CA 1
ATOM 645 C C . ARG A 1 84 ? 18.818 8.077 -11.142 1.00 96.62 84 ARG A C 1
ATOM 647 O O . ARG A 1 84 ? 18.423 8.324 -9.999 1.00 96.62 84 ARG A O 1
ATOM 654 N N . GLY A 1 85 ? 18.019 8.108 -12.207 1.00 97.19 85 GLY A N 1
ATOM 655 C CA . GLY A 1 85 ? 16.577 8.329 -12.146 1.00 97.19 85 GLY A CA 1
ATOM 656 C C . GLY A 1 85 ? 15.863 7.171 -11.455 1.00 97.19 85 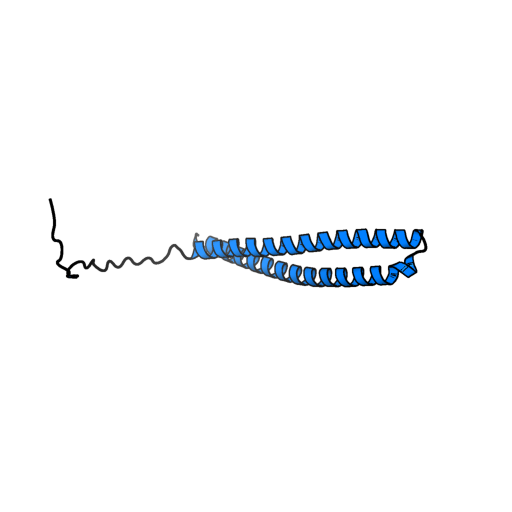GLY A C 1
ATOM 657 O O . GLY A 1 85 ? 15.113 7.402 -10.504 1.00 97.1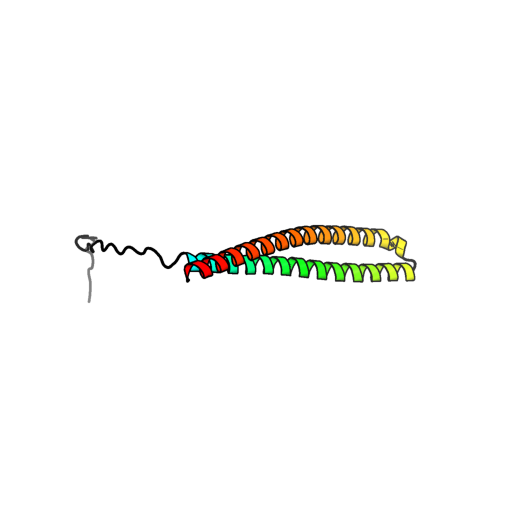9 85 GLY A O 1
ATOM 658 N N . PHE A 1 86 ? 16.166 5.936 -11.860 1.00 97.00 86 PHE A N 1
ATOM 659 C CA . PHE A 1 86 ? 15.600 4.727 -11.257 1.00 97.00 86 PHE A CA 1
ATOM 660 C C . PHE A 1 86 ? 15.929 4.618 -9.772 1.00 97.00 86 PHE A C 1
ATOM 662 O O . PHE A 1 86 ? 15.028 4.486 -8.946 1.00 97.00 86 PHE A O 1
ATOM 669 N N . HIS A 1 87 ? 17.196 4.809 -9.406 1.00 97.31 87 HIS A N 1
ATOM 670 C CA . HIS A 1 87 ? 17.620 4.780 -8.010 1.00 97.31 87 HIS A CA 1
ATOM 671 C C . HIS A 1 87 ? 16.908 5.848 -7.161 1.00 97.31 87 HIS A C 1
ATOM 673 O O . HIS A 1 87 ? 16.538 5.608 -6.009 1.00 97.31 87 HIS A O 1
ATOM 679 N N . ARG A 1 88 ? 16.673 7.047 -7.717 1.00 98.00 88 ARG A N 1
ATOM 680 C CA . ARG A 1 88 ? 15.900 8.088 -7.025 1.00 98.00 88 ARG A CA 1
ATOM 681 C C . ARG A 1 88 ? 14.452 7.654 -6.801 1.00 98.00 88 ARG A C 1
ATOM 683 O O . ARG A 1 88 ? 13.977 7.833 -5.680 1.00 98.00 88 ARG A O 1
ATOM 690 N N . LYS A 1 89 ? 13.773 7.133 -7.830 1.00 97.94 89 LYS A N 1
ATOM 691 C CA . LYS A 1 89 ? 12.381 6.662 -7.731 1.00 97.94 89 LYS A CA 1
ATOM 692 C C . LYS A 1 89 ? 12.266 5.534 -6.697 1.00 97.94 89 LYS A C 1
ATOM 694 O O . LYS A 1 89 ? 11.509 5.688 -5.745 1.00 97.94 89 LYS A O 1
ATOM 699 N N . LEU A 1 90 ? 13.121 4.507 -6.784 1.00 97.94 90 LEU A N 1
ATOM 700 C CA . LEU A 1 90 ? 13.188 3.403 -5.812 1.00 97.94 90 LEU A CA 1
ATOM 701 C C . LEU A 1 90 ? 13.317 3.908 -4.373 1.00 97.94 90 LEU A C 1
ATOM 703 O O . LEU A 1 90 ? 12.547 3.517 -3.503 1.00 97.94 90 LEU A O 1
ATOM 707 N N . ARG A 1 91 ? 14.251 4.830 -4.114 1.00 98.06 91 ARG A N 1
ATOM 708 C CA . ARG A 1 91 ? 14.449 5.383 -2.767 1.00 98.06 91 ARG A CA 1
ATOM 709 C C . ARG A 1 91 ? 13.219 6.133 -2.247 1.00 98.06 91 ARG A C 1
ATOM 711 O O . ARG A 1 91 ? 12.976 6.119 -1.044 1.00 98.06 91 ARG A O 1
ATOM 718 N N . VAL A 1 92 ? 12.492 6.841 -3.113 1.00 98.00 92 VAL A N 1
ATOM 719 C CA . VAL A 1 92 ? 11.271 7.563 -2.720 1.00 98.00 92 VAL A CA 1
ATOM 720 C C . VAL A 1 92 ? 10.151 6.574 -2.411 1.00 98.00 92 VAL A C 1
ATOM 722 O O . VAL A 1 92 ? 9.575 6.659 -1.331 1.00 98.00 92 VAL A O 1
ATOM 725 N N . TYR A 1 93 ? 9.902 5.610 -3.298 1.00 97.81 93 TYR A N 1
ATOM 726 C CA . TYR A 1 93 ? 8.859 4.598 -3.105 1.00 97.81 93 TYR A CA 1
ATOM 727 C C . TYR A 1 93 ? 9.125 3.745 -1.868 1.00 97.81 93 TYR A C 1
ATOM 729 O O . TYR A 1 93 ? 8.227 3.545 -1.062 1.00 97.81 93 TYR A O 1
ATOM 737 N N . TRP A 1 94 ? 10.381 3.363 -1.631 1.00 97.56 94 TRP A N 1
ATOM 738 C CA . TRP A 1 94 ? 10.789 2.655 -0.419 1.00 97.56 94 TRP A CA 1
ATOM 739 C C . TRP A 1 94 ? 10.486 3.436 0.866 1.00 97.56 94 TRP A C 1
ATOM 741 O O . TRP A 1 94 ? 10.049 2.864 1.862 1.00 97.56 94 TRP A O 1
ATOM 751 N N . ARG A 1 95 ? 10.718 4.754 0.872 1.00 97.38 95 ARG A N 1
ATOM 752 C CA . ARG A 1 95 ? 10.407 5.592 2.041 1.00 97.38 95 ARG A CA 1
ATOM 753 C C . ARG A 1 95 ? 8.908 5.699 2.273 1.00 97.38 95 ARG A C 1
ATOM 755 O O . ARG A 1 95 ? 8.491 5.630 3.423 1.00 97.38 95 ARG A O 1
ATOM 762 N N . LEU A 1 96 ? 8.134 5.862 1.202 1.00 96.00 96 LEU A N 1
ATOM 763 C CA . LEU A 1 96 ? 6.681 5.936 1.286 1.00 96.00 96 LEU A CA 1
ATOM 764 C C . LEU A 1 96 ? 6.107 4.614 1.802 1.00 96.00 96 LEU A C 1
ATOM 766 O O . LEU A 1 96 ? 5.394 4.621 2.793 1.00 96.00 96 LEU A O 1
ATOM 770 N N . LEU A 1 97 ? 6.535 3.488 1.229 1.00 96.25 97 LEU A N 1
ATOM 771 C CA . LEU A 1 97 ? 6.136 2.150 1.659 1.00 96.25 97 LEU A CA 1
ATOM 772 C C . LEU A 1 97 ? 6.420 1.914 3.147 1.00 96.25 97 LEU A C 1
ATOM 774 O O . LEU A 1 97 ? 5.524 1.525 3.884 1.00 96.25 97 LEU A O 1
ATOM 778 N N . ASN A 1 98 ? 7.637 2.205 3.618 1.00 96.19 98 ASN A N 1
ATOM 779 C CA . ASN A 1 98 ? 7.966 2.024 5.036 1.00 96.19 98 ASN A CA 1
ATOM 780 C C . ASN A 1 98 ? 7.157 2.935 5.957 1.00 96.19 98 ASN A C 1
ATOM 782 O O . ASN A 1 98 ? 6.750 2.507 7.034 1.00 96.19 98 ASN A O 1
ATOM 786 N N . HIS A 1 99 ? 6.952 4.190 5.559 1.00 95.69 99 HIS A N 1
ATOM 787 C CA . HIS A 1 99 ? 6.155 5.117 6.349 1.00 95.69 99 HIS A CA 1
ATOM 788 C C . HIS A 1 99 ? 4.704 4.639 6.448 1.00 95.69 99 HIS A C 1
ATOM 790 O O . HIS A 1 99 ? 4.184 4.527 7.553 1.00 95.69 99 HIS A O 1
ATOM 796 N N . THR A 1 100 ? 4.090 4.286 5.319 1.00 95.62 100 THR A N 1
ATOM 797 C CA . THR A 1 100 ? 2.695 3.850 5.270 1.00 95.62 100 THR A CA 1
ATOM 798 C C . THR A 1 100 ? 2.485 2.502 5.954 1.00 95.62 100 THR A C 1
ATOM 800 O O . THR A 1 100 ? 1.521 2.367 6.689 1.00 95.62 100 THR A O 1
ATOM 803 N N . ILE A 1 101 ? 3.393 1.528 5.812 1.00 95.75 101 ILE A N 1
ATOM 804 C CA . ILE A 1 101 ? 3.307 0.257 6.561 1.00 95.75 101 ILE A CA 1
ATOM 805 C C . ILE A 1 101 ? 3.372 0.506 8.070 1.00 95.75 101 ILE A C 1
ATOM 807 O O . ILE A 1 101 ? 2.642 -0.116 8.836 1.00 95.75 101 ILE A O 1
ATOM 811 N N . ASN A 1 102 ? 4.244 1.413 8.511 1.00 94.94 102 ASN A N 1
ATOM 812 C CA . ASN A 1 102 ? 4.362 1.734 9.927 1.00 94.94 102 ASN A CA 1
ATOM 813 C C . ASN A 1 102 ? 3.093 2.399 10.479 1.00 94.94 102 ASN A C 1
ATOM 815 O O . ASN A 1 102 ? 2.701 2.091 11.600 1.00 94.94 102 ASN A O 1
ATOM 819 N N . GLU A 1 103 ? 2.455 3.292 9.719 1.00 92.50 103 GLU A N 1
ATOM 820 C CA . GLU A 1 103 ? 1.167 3.869 10.123 1.00 92.50 103 GLU A CA 1
ATOM 821 C C . GLU A 1 103 ? 0.037 2.833 10.068 1.00 92.50 103 GLU A C 1
ATOM 823 O O . GLU A 1 103 ? -0.689 2.703 11.048 1.00 92.50 103 GLU A O 1
ATOM 828 N N . LEU A 1 104 ? -0.024 2.005 9.020 1.00 93.62 104 LEU A N 1
ATOM 829 C CA . LEU A 1 104 ? -1.007 0.928 8.881 1.00 93.62 104 LEU A CA 1
ATOM 830 C C . LEU A 1 104 ? -0.972 -0.046 10.065 1.00 93.62 104 LEU A C 1
ATOM 832 O O . LEU A 1 104 ? -2.016 -0.430 10.581 1.00 93.62 104 LEU A O 1
ATOM 836 N N . ASN A 1 105 ? 0.222 -0.438 10.519 1.00 94.31 105 ASN A N 1
ATOM 837 C CA . ASN A 1 105 ? 0.358 -1.329 11.672 1.00 94.31 105 ASN A CA 1
ATOM 838 C C . ASN A 1 105 ? -0.180 -0.687 12.957 1.00 94.31 105 ASN A C 1
ATOM 840 O O . ASN A 1 105 ? -0.851 -1.360 13.732 1.00 94.31 105 ASN A O 1
ATOM 844 N N . LYS A 1 106 ? 0.061 0.613 13.169 1.00 93.62 106 LYS A N 1
ATOM 845 C CA . LYS A 1 106 ? -0.482 1.331 14.334 1.00 93.62 106 LYS A CA 1
ATOM 846 C C . LYS A 1 106 ? -2.001 1.459 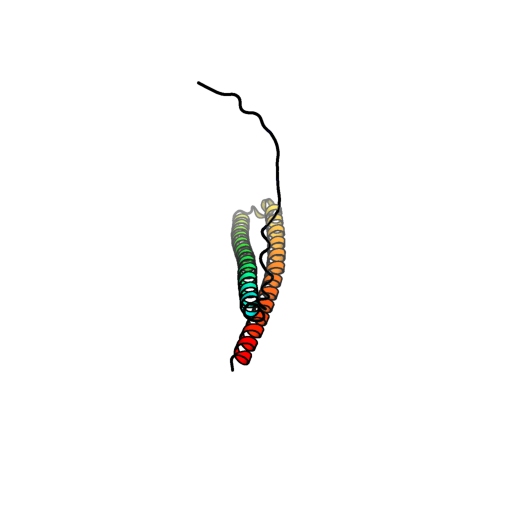14.264 1.00 93.62 106 LYS A C 1
ATOM 848 O O . LYS A 1 106 ? -2.667 1.306 15.278 1.00 93.62 106 LYS A O 1
ATOM 853 N N . GLU A 1 107 ? -2.541 1.773 13.088 1.00 92.31 107 GLU A N 1
ATOM 854 C CA . GLU A 1 107 ? -3.991 1.845 12.855 1.00 92.31 107 GLU A CA 1
ATOM 855 C C . GLU A 1 107 ? -4.637 0.485 13.122 1.00 92.31 107 GLU A C 1
ATOM 857 O O . GLU A 1 107 ? -5.644 0.397 13.818 1.00 92.31 107 GLU A O 1
ATOM 862 N N . TYR A 1 108 ? -4.010 -0.593 12.648 1.00 93.19 108 TYR A N 1
ATOM 863 C CA . TYR A 1 108 ? -4.461 -1.953 12.910 1.00 93.19 108 TYR A CA 1
ATOM 864 C C . TYR A 1 108 ? -4.472 -2.289 14.408 1.00 93.19 108 TYR A C 1
ATOM 866 O O . TYR A 1 108 ? -5.470 -2.811 14.899 1.00 93.19 108 TYR A O 1
ATOM 874 N N . GLU A 1 109 ? -3.402 -1.963 15.142 1.00 95.12 109 GLU A N 1
ATOM 875 C CA . GLU A 1 109 ? -3.342 -2.150 16.600 1.00 95.12 109 GLU A CA 1
ATOM 876 C C . GLU A 1 109 ? -4.486 -1.409 17.312 1.00 95.12 109 GLU A C 1
ATOM 878 O O . GLU A 1 109 ? -5.176 -2.002 18.139 1.00 95.12 109 GLU A O 1
ATOM 883 N N . ARG A 1 110 ? -4.768 -0.153 16.939 1.00 92.56 110 ARG A N 1
ATOM 884 C CA . ARG A 1 110 ? -5.885 0.612 17.524 1.00 92.56 110 ARG A CA 1
ATOM 885 C C . ARG A 1 110 ? -7.249 0.014 17.199 1.00 92.56 110 ARG A C 1
ATOM 887 O O . ARG A 1 110 ? -8.107 -0.055 18.076 1.00 92.56 110 ARG A O 1
ATOM 894 N N . VAL A 1 111 ? -7.467 -0.428 15.959 1.00 93.12 111 VAL A N 1
ATOM 895 C CA . VAL A 1 111 ? -8.709 -1.117 15.574 1.00 93.12 111 VAL A CA 1
ATOM 896 C C . VAL A 1 111 ? -8.902 -2.382 16.412 1.00 93.12 111 VAL A C 1
ATOM 898 O O . VAL A 1 111 ? -10.021 -2.658 16.849 1.00 93.12 111 VAL A O 1
ATOM 901 N N . ASP A 1 112 ? -7.830 -3.134 16.667 1.00 93.00 112 ASP A N 1
ATOM 902 C CA . ASP A 1 112 ? -7.875 -4.346 17.487 1.00 93.00 112 ASP A CA 1
ATOM 903 C C . ASP A 1 112 ? -8.248 -4.036 18.948 1.00 93.00 112 ASP A C 1
ATOM 905 O O . ASP A 1 112 ? -9.132 -4.692 19.509 1.00 93.00 112 ASP A O 1
ATOM 909 N N . GLU A 1 113 ? -7.672 -2.975 19.524 1.00 93.44 113 GLU A N 1
ATOM 910 C CA . GLU A 1 113 ? -8.003 -2.472 20.865 1.00 93.44 113 GLU A CA 1
ATOM 911 C C . GLU A 1 113 ? -9.466 -2.005 20.972 1.00 93.44 113 GLU A C 1
ATOM 913 O O . GLU A 1 113 ? -10.171 -2.376 21.916 1.00 93.44 113 GLU A O 1
ATOM 918 N N . ILE A 1 114 ? -9.955 -1.232 19.993 1.00 91.69 114 ILE A N 1
ATOM 919 C CA . ILE A 1 114 ? -11.352 -0.768 19.939 1.00 91.69 114 ILE A CA 1
ATOM 920 C C . ILE A 1 114 ? -12.304 -1.963 19.849 1.00 91.69 114 ILE A C 1
ATOM 922 O O . ILE A 1 114 ? -13.318 -2.009 20.548 1.00 91.69 114 ILE A O 1
ATOM 926 N N . LYS A 1 115 ? -11.972 -2.954 19.016 1.00 91.50 115 LYS A N 1
ATOM 927 C CA . LYS A 1 115 ? -12.747 -4.189 18.857 1.00 91.50 115 LYS A CA 1
ATOM 928 C C . LYS A 1 115 ? -12.822 -4.962 20.180 1.00 91.50 115 LYS A C 1
ATOM 930 O O . LYS A 1 115 ? -13.916 -5.366 20.577 1.00 91.50 115 LYS A O 1
ATOM 935 N N . ASP A 1 116 ? -11.710 -5.138 20.890 1.00 92.00 116 ASP A N 1
ATOM 936 C CA . ASP A 1 116 ? -11.691 -5.818 22.195 1.00 92.00 116 ASP A CA 1
ATOM 937 C C . ASP A 1 116 ? -12.477 -5.043 23.273 1.00 92.00 116 ASP A C 1
ATOM 939 O O . ASP A 1 116 ? -13.213 -5.642 24.071 1.00 92.00 116 ASP A O 1
ATOM 943 N N . GLY A 1 117 ? -12.381 -3.708 23.270 1.00 90.44 117 GLY A N 1
ATOM 944 C CA . GLY A 1 117 ? -13.166 -2.823 24.135 1.00 90.44 117 GLY A CA 1
ATOM 945 C C . GLY A 1 117 ? -14.670 -2.942 23.883 1.00 90.44 117 GLY A C 1
ATOM 946 O O . GLY A 1 117 ? -15.443 -3.152 24.821 1.00 90.44 117 GLY A O 1
ATOM 947 N N . LEU A 1 118 ? -15.072 -2.919 22.611 1.00 89.69 118 LEU A N 1
ATOM 948 C CA . LEU A 1 118 ? -16.453 -3.102 22.173 1.00 89.69 118 LEU A CA 1
ATOM 949 C C . LEU A 1 118 ? -17.017 -4.459 22.618 1.00 89.69 118 LEU A C 1
ATOM 951 O O . LEU A 1 118 ? -18.103 -4.515 23.194 1.00 89.69 118 LEU A O 1
ATOM 955 N N . PHE A 1 119 ? -16.281 -5.554 22.395 1.00 89.62 119 PHE A N 1
ATOM 956 C CA . PHE A 1 119 ? -16.706 -6.887 22.840 1.00 89.62 119 PHE A CA 1
ATOM 957 C C . PHE A 1 119 ? -16.879 -6.953 24.356 1.00 89.62 119 PHE A C 1
ATOM 959 O O . PHE A 1 119 ? -17.848 -7.535 24.846 1.00 89.62 119 PHE A O 1
ATOM 966 N N . THR A 1 120 ? -15.954 -6.346 25.098 1.00 90.31 120 THR A N 1
ATOM 967 C CA . THR A 1 120 ? -16.018 -6.302 26.559 1.00 90.31 120 THR A CA 1
ATOM 968 C C . THR A 1 120 ? -17.273 -5.577 27.035 1.00 90.31 120 THR A C 1
ATOM 970 O O . THR A 1 120 ? -17.951 -6.074 27.935 1.00 90.31 120 THR A O 1
ATOM 973 N N . GLU A 1 121 ? -17.608 -4.441 26.424 1.00 87.38 121 GLU A N 1
ATOM 974 C CA . GLU A 1 121 ? -18.799 -3.667 26.779 1.00 87.38 121 GLU A CA 1
ATOM 975 C C . GLU A 1 121 ? -20.091 -4.428 26.457 1.00 87.38 121 GLU A C 1
ATOM 977 O O . GLU A 1 121 ? -20.949 -4.590 27.322 1.00 87.38 121 GLU A O 1
ATOM 982 N N . VAL A 1 122 ? -20.190 -5.020 25.262 1.00 86.00 122 VAL A N 1
ATOM 983 C CA . VAL A 1 122 ? -21.357 -5.826 24.857 1.00 86.00 122 VAL A CA 1
ATOM 984 C C . VAL A 1 122 ? -21.572 -7.024 25.792 1.00 86.00 122 VAL A C 1
ATOM 986 O O . VAL A 1 122 ? -22.704 -7.337 26.169 1.00 86.00 122 VAL A O 1
ATOM 989 N N . VAL A 1 123 ? -20.496 -7.704 26.203 1.00 88.38 123 VAL A N 1
ATOM 990 C CA . VAL A 1 123 ? -20.583 -8.840 27.135 1.00 88.38 123 VAL A CA 1
ATOM 991 C C . VAL A 1 123 ? -21.022 -8.398 28.533 1.00 88.38 123 VAL A C 1
ATOM 993 O O . VAL A 1 123 ? -21.752 -9.145 29.190 1.00 88.38 123 VAL A O 1
ATOM 996 N N . LYS A 1 124 ? -20.600 -7.220 29.010 1.00 86.06 124 LYS A N 1
ATOM 997 C CA . LYS A 1 124 ? -21.073 -6.668 30.292 1.00 86.06 124 LYS A CA 1
ATOM 998 C C . LYS A 1 124 ? -22.561 -6.340 30.231 1.00 86.06 124 LYS A C 1
ATOM 1000 O O . LYS A 1 124 ? -23.313 -6.879 31.040 1.00 86.06 124 LYS A O 1
ATOM 1005 N N . ALA A 1 125 ? -22.988 -5.594 29.213 1.00 82.00 125 ALA A N 1
ATOM 1006 C CA . ALA A 1 125 ? -24.389 -5.235 29.007 1.00 82.00 125 ALA A CA 1
ATOM 1007 C C . ALA A 1 125 ? -25.304 -6.474 28.936 1.00 82.00 125 ALA A C 1
ATOM 1009 O O . ALA A 1 125 ? -26.424 -6.478 29.445 1.00 82.00 125 ALA A O 1
ATOM 1010 N N . SER A 1 126 ? -24.826 -7.584 28.359 1.00 79.31 126 SER A N 1
ATOM 1011 C CA . SER A 1 126 ? -25.579 -8.846 28.328 1.00 79.31 126 SER A CA 1
ATOM 1012 C C . SER A 1 126 ? -25.744 -9.516 29.698 1.00 79.31 126 SER A C 1
ATOM 1014 O O . SER A 1 126 ? -26.704 -10.266 29.871 1.00 79.31 126 SER A O 1
ATOM 1016 N N . LYS A 1 127 ? -24.813 -9.322 30.638 1.00 80.56 127 LYS A N 1
ATOM 1017 C CA . LYS A 1 127 ? -24.869 -9.922 31.984 1.00 80.56 127 LYS A CA 1
ATOM 1018 C C . LYS A 1 127 ? -25.736 -9.117 32.942 1.00 80.56 127 LYS A C 1
ATOM 1020 O O . LYS A 1 127 ? -26.304 -9.693 33.857 1.00 80.56 127 LYS A O 1
ATOM 1025 N N . GLU A 1 128 ? -25.819 -7.807 32.739 1.00 72.62 128 GLU A N 1
ATOM 1026 C CA . GLU A 1 128 ? -26.634 -6.906 33.562 1.00 72.62 128 GLU A CA 1
ATOM 1027 C C . GLU A 1 128 ? -28.133 -6.999 33.231 1.00 72.62 128 GLU A C 1
ATOM 1029 O O . GLU A 1 128 ? -28.972 -6.673 34.064 1.00 72.62 128 GLU A O 1
ATOM 1034 N N . ASN A 1 129 ? -28.471 -7.502 32.040 1.00 59.03 129 ASN A N 1
ATOM 1035 C CA . ASN A 1 129 ? -29.845 -7.718 31.578 1.00 59.03 129 ASN A CA 1
ATOM 1036 C C . ASN A 1 129 ? -30.408 -9.134 31.878 1.00 59.03 129 ASN A C 1
ATOM 1038 O O . ASN A 1 129 ? -31.471 -9.478 31.354 1.00 59.03 129 ASN A O 1
ATOM 1042 N N . GLN A 1 130 ? -29.715 -9.962 32.677 1.00 50.22 130 GLN A N 1
ATOM 1043 C CA . GLN A 1 130 ? -30.145 -11.304 33.128 1.00 50.22 130 GLN A CA 1
ATOM 1044 C C . GLN A 1 130 ? -30.477 -11.322 34.621 1.00 50.22 130 GLN A C 1
ATOM 1046 O O . GLN A 1 130 ? -31.468 -12.003 34.974 1.00 50.22 130 GLN A O 1
#

Secondary structure (DSSP, 8-state):
--------------------------SSSHHHHHHHHHHHHHHHHHHHHHHHHHHHHHHHHHHHHHHHHHHHHHHHT-HHHHHHHHHHHHHHHHHHHHHHHHHHHHHHHHHHHHHHHHHHHHHHHHHHT-

Organism: NCBI:txid1053243

Radius of gyration: 32.86 Å; chains: 1; bounding box: 74×75×67 Å

pLDDT: mean 79.93, std 22.99, range [33.84, 98.25]

Foldseek 3Di:
DDDDDDDDDDDDDDDDDDDDDDDPPPDDPPLVVLLVVLVVQLVVLVVVLVVLVVQLVVLVVLVVVLVVVCVVCVVVVNNVVCVVVSVVSVVVSVVSNVVSVVVNVVSVVVSVVSVVVNVVSVVVVVVVVD

Sequence (130 aa):
MDELVAINEKPNLADLTPKKNSLDFKDVSYEESNLKNFTSELDGELGSLGVSVATLTDVEVLLAHLVEDMDTAVYKGDEIYCFRGFHRKLRVYWRLLNHTINELNKEYERVDEIKDGLFTEVVKASKENQ